Protein AF-C9YSK4-F1 (afdb_monomer_lite)

Secondary structure (DSSP, 8-state):
--B-S------TT-S-SEE--BBS-TTT-GGGSB-PEEP-PPPGGG---HHHHHHHHHHHHHHS-S---PPP--

Structure (mmCIF, N/CA/C/O backbone):
data_AF-C9YSK4-F1
#
_entry.id   AF-C9YSK4-F1
#
loop_
_atom_site.group_PDB
_atom_site.id
_atom_site.type_symbol
_atom_site.label_atom_id
_atom_site.label_alt_id
_atom_site.label_comp_id
_atom_site.label_asym_id
_atom_site.label_entity_id
_atom_site.label_seq_id
_atom_site.pdbx_PDB_ins_code
_atom_site.Cartn_x
_atom_site.Cartn_y
_atom_site.Cartn_z
_atom_site.occupancy
_atom_site.B_iso_or_equiv
_atom_site.auth_seq_id
_atom_site.auth_comp_id
_atom_site.auth_asym_id
_atom_site.auth_atom_id
_atom_site.pdbx_PDB_model_num
ATOM 1 N N . THR A 1 1 ? 21.448 3.087 -4.078 1.00 78.50 1 THR A N 1
ATOM 2 C CA . THR A 1 1 ? 20.102 2.478 -3.954 1.00 78.50 1 THR A CA 1
ATOM 3 C C . THR A 1 1 ? 19.934 1.530 -5.131 1.00 78.50 1 THR A C 1
ATOM 5 O O . THR A 1 1 ? 20.459 1.882 -6.176 1.00 78.50 1 THR A O 1
ATOM 8 N N . HIS A 1 2 ? 19.281 0.370 -4.977 1.00 88.06 2 HIS A N 1
ATOM 9 C CA . HIS A 1 2 ? 19.074 -0.625 -6.059 1.00 88.06 2 HIS A CA 1
ATOM 10 C C . HIS A 1 2 ? 17.650 -0.596 -6.638 1.00 88.06 2 HIS A C 1
ATOM 12 O O . HIS A 1 2 ? 17.064 -1.599 -7.044 1.00 88.06 2 HIS A O 1
ATOM 18 N N . TRP A 1 3 ? 17.061 0.596 -6.622 1.00 89.44 3 TRP A N 1
ATOM 19 C CA . TRP A 1 3 ? 15.724 0.857 -7.127 1.00 89.44 3 TRP A CA 1
ATOM 20 C C . TRP A 1 3 ? 15.832 1.914 -8.215 1.00 89.44 3 TRP A C 1
ATOM 22 O O . TRP A 1 3 ? 16.482 2.945 -8.019 1.00 89.44 3 TRP A O 1
ATOM 32 N N . LYS A 1 4 ? 15.175 1.681 -9.351 1.00 88.81 4 LYS A N 1
ATOM 33 C CA . LYS A 1 4 ? 15.046 2.696 -10.397 1.00 88.81 4 LYS A CA 1
ATOM 34 C C . LYS A 1 4 ? 14.272 3.899 -9.861 1.00 88.81 4 LYS A C 1
ATOM 36 O O . LYS A 1 4 ? 13.479 3.794 -8.919 1.00 88.81 4 LYS A O 1
ATOM 41 N N . HIS A 1 5 ? 14.503 5.057 -10.475 1.00 85.94 5 HIS A N 1
ATOM 42 C CA . HIS A 1 5 ? 13.769 6.259 -10.118 1.00 85.94 5 HIS A CA 1
ATOM 43 C C . HIS A 1 5 ? 12.282 6.103 -10.449 1.00 85.94 5 HIS A C 1
ATOM 45 O O . HIS A 1 5 ? 11.906 5.983 -11.613 1.00 85.94 5 HIS A O 1
ATOM 51 N N . GLY A 1 6 ? 11.454 6.180 -9.407 1.00 75.25 6 GLY A N 1
ATOM 52 C CA . GLY A 1 6 ? 10.009 6.325 -9.518 1.00 75.25 6 GLY A CA 1
ATOM 53 C C . GLY A 1 6 ? 9.310 5.217 -10.306 1.00 75.25 6 GLY A C 1
ATOM 54 O O . GLY A 1 6 ? 9.781 4.085 -10.409 1.00 75.25 6 GLY A O 1
ATOM 55 N N . GLY A 1 7 ? 8.128 5.567 -10.801 1.00 78.31 7 GLY A N 1
ATOM 56 C CA . GLY A 1 7 ? 7.235 4.681 -11.526 1.00 78.31 7 GLY A CA 1
ATOM 57 C C . GLY A 1 7 ? 5.783 5.017 -11.214 1.00 78.31 7 GLY A C 1
ATOM 58 O O . GLY A 1 7 ? 5.388 5.060 -10.047 1.00 78.31 7 GLY A O 1
ATOM 59 N N . ILE A 1 8 ? 5.008 5.317 -12.254 1.00 80.06 8 ILE A N 1
ATOM 60 C CA . ILE A 1 8 ? 3.615 5.740 -12.115 1.00 80.06 8 ILE A CA 1
ATOM 61 C C . ILE A 1 8 ? 2.737 4.503 -12.246 1.00 80.06 8 ILE A C 1
ATOM 63 O O . ILE A 1 8 ? 2.638 3.905 -13.313 1.00 80.06 8 ILE A O 1
ATOM 67 N N . VAL A 1 9 ? 2.113 4.128 -11.137 1.00 84.94 9 VAL A N 1
ATOM 68 C CA . VAL A 1 9 ? 1.117 3.060 -11.047 1.00 84.94 9 VAL A CA 1
ATOM 69 C C . VAL A 1 9 ? -0.009 3.543 -10.141 1.00 84.94 9 VAL A C 1
ATOM 71 O O . VAL A 1 9 ? 0.217 4.353 -9.242 1.00 84.94 9 VAL A O 1
ATOM 74 N N . GLY A 1 10 ? -1.225 3.068 -10.377 1.00 88.06 10 GLY A N 1
ATOM 75 C CA . GLY A 1 10 ? -2.406 3.507 -9.646 1.00 88.06 10 GLY A CA 1
ATOM 76 C C . GLY A 1 10 ? -3.594 2.592 -9.898 1.00 88.06 10 GLY A C 1
ATOM 77 O O . GLY A 1 10 ? -3.477 1.574 -10.578 1.00 88.06 10 GLY A O 1
ATOM 78 N N . VAL A 1 11 ? -4.738 2.968 -9.339 1.00 87.12 11 VAL A N 1
ATOM 79 C CA . VAL A 1 11 ? -6.022 2.298 -9.565 1.00 87.12 11 VAL A CA 1
ATOM 80 C C . VAL A 1 11 ? -6.932 3.229 -10.362 1.00 87.12 11 VAL A C 1
ATOM 82 O O . VAL A 1 11 ? -6.868 4.448 -10.198 1.00 87.12 11 VAL A O 1
ATOM 85 N N . PHE A 1 12 ? -7.772 2.676 -11.240 1.00 87.56 12 PHE A N 1
ATOM 86 C CA . PHE A 1 12 ? -8.700 3.483 -12.036 1.00 87.56 12 PHE A CA 1
ATOM 87 C C . PHE A 1 12 ? -9.565 4.376 -11.135 1.00 87.56 12 PHE A C 1
ATOM 89 O O . PHE A 1 12 ? -10.079 3.929 -10.112 1.00 87.56 12 PHE A O 1
ATOM 96 N N . GLY A 1 13 ? -9.697 5.651 -11.511 1.00 90.81 13 GLY A N 1
ATOM 97 C CA . GLY A 1 13 ? -10.440 6.654 -10.743 1.00 90.81 13 GLY A CA 1
ATOM 98 C C . GLY A 1 13 ? -9.638 7.386 -9.658 1.00 90.81 13 GLY A C 1
ATOM 99 O O . GLY A 1 13 ? -10.141 8.371 -9.127 1.00 90.81 13 GLY A O 1
ATOM 100 N N . TYR A 1 14 ? -8.393 6.985 -9.361 1.00 88.50 14 TYR A N 1
ATOM 101 C CA . TYR A 1 14 ? -7.539 7.658 -8.373 1.00 88.50 14 TYR A CA 1
ATOM 102 C C . TYR A 1 14 ? -6.168 8.026 -8.953 1.00 88.50 14 TYR A C 1
ATOM 104 O O . TYR A 1 14 ? -5.458 7.189 -9.504 1.00 88.50 14 TYR A O 1
ATOM 112 N N . GLY A 1 15 ? -5.756 9.285 -8.772 1.00 88.31 15 GLY A N 1
ATOM 113 C CA . GLY A 1 15 ? -4.455 9.798 -9.230 1.00 88.31 15 GLY A CA 1
ATOM 114 C C . GLY A 1 15 ? -3.274 9.515 -8.291 1.00 88.31 15 GLY A C 1
ATOM 115 O O . GLY A 1 15 ? -2.180 10.024 -8.516 1.00 88.31 15 GLY A O 1
ATOM 116 N N . GLY A 1 16 ? -3.476 8.753 -7.213 1.00 87.69 16 GLY A N 1
ATOM 117 C CA . GLY A 1 16 ? -2.451 8.491 -6.204 1.00 87.69 16 GLY A CA 1
ATOM 118 C C . GLY A 1 16 ? -2.845 7.377 -5.236 1.00 87.69 16 GLY A C 1
ATOM 119 O O . GLY A 1 16 ? -3.925 6.805 -5.336 1.00 87.69 16 GLY A O 1
ATOM 120 N N . GLY A 1 17 ? -1.952 7.061 -4.295 1.00 86.94 17 GLY A N 1
ATOM 121 C CA . GLY A 1 17 ? -2.151 5.992 -3.304 1.00 86.94 17 GLY A CA 1
ATOM 122 C C . GLY A 1 17 ? -1.322 4.733 -3.563 1.00 86.94 17 GLY A C 1
ATOM 123 O O . GLY A 1 17 ? -1.131 3.944 -2.643 1.00 86.94 17 GLY A O 1
ATOM 124 N N . VAL A 1 18 ? -0.737 4.585 -4.755 1.00 90.69 18 VAL A N 1
ATOM 125 C CA . VAL A 1 18 ? 0.255 3.544 -5.059 1.00 90.69 18 VAL A CA 1
ATOM 126 C C . VAL A 1 18 ? 1.568 4.208 -5.464 1.00 90.69 18 VAL A C 1
ATOM 128 O O . VAL A 1 18 ? 1.589 5.136 -6.267 1.00 90.69 18 VAL A O 1
ATOM 131 N N . ILE A 1 19 ? 2.673 3.761 -4.876 1.00 89.75 19 ILE A N 1
ATOM 132 C CA . ILE A 1 19 ? 4.022 4.229 -5.190 1.00 89.75 19 ILE A CA 1
ATOM 133 C C . ILE A 1 19 ? 4.720 3.132 -5.983 1.00 89.75 19 ILE A C 1
ATOM 135 O O . ILE A 1 19 ? 5.044 2.076 -5.434 1.00 89.75 19 ILE A O 1
ATOM 139 N N . GLY A 1 20 ? 4.991 3.396 -7.260 1.00 89.25 20 GLY A N 1
ATOM 140 C CA . GLY A 1 20 ? 5.795 2.508 -8.085 1.00 89.25 20 GLY A CA 1
ATOM 141 C C . GLY A 1 20 ? 7.254 2.489 -7.633 1.00 89.25 20 GLY A C 1
ATOM 142 O O . GLY A 1 20 ? 7.882 3.525 -7.379 1.00 89.25 20 GLY A O 1
ATOM 143 N N . ARG A 1 21 ? 7.790 1.277 -7.528 1.00 90.50 21 ARG A N 1
ATOM 144 C CA . ARG A 1 21 ? 9.212 0.980 -7.359 1.00 90.50 21 ARG A CA 1
ATOM 145 C C . ARG A 1 21 ? 9.536 -0.248 -8.190 1.00 90.50 21 ARG A C 1
ATOM 147 O O . ARG A 1 21 ? 8.753 -1.201 -8.211 1.00 90.50 21 ARG A O 1
ATOM 154 N N . TYR A 1 22 ? 10.681 -0.181 -8.854 1.00 91.19 22 TYR A N 1
ATOM 155 C CA . TYR A 1 22 ? 11.165 -1.184 -9.792 1.00 91.19 22 TYR A CA 1
ATOM 156 C C . TYR A 1 22 ? 12.635 -1.469 -9.499 1.00 91.19 22 TYR A C 1
ATOM 158 O O . TYR A 1 22 ? 13.399 -0.527 -9.265 1.00 91.19 22 TYR A O 1
ATOM 166 N N . CYS A 1 23 ? 13.026 -2.741 -9.493 1.00 90.00 23 CYS A N 1
ATOM 167 C CA . CYS A 1 23 ? 14.420 -3.136 -9.279 1.00 90.00 23 CYS A CA 1
ATOM 168 C C . CYS A 1 23 ? 15.298 -2.682 -10.460 1.00 90.00 23 CYS A C 1
ATOM 170 O O . CYS A 1 23 ? 14.863 -2.700 -11.618 1.00 90.00 23 CYS A O 1
ATOM 172 N N . ASP A 1 24 ? 16.529 -2.246 -10.182 1.00 90.12 24 ASP A N 1
ATOM 173 C CA . ASP A 1 24 ? 17.513 -1.909 -11.221 1.00 90.12 24 ASP A CA 1
ATOM 174 C C . ASP A 1 24 ? 18.128 -3.152 -11.896 1.00 90.12 24 ASP A C 1
ATOM 176 O O . ASP A 1 24 ? 18.611 -3.042 -13.022 1.00 90.12 24 ASP A O 1
ATOM 180 N N . GLN A 1 25 ? 18.009 -4.328 -11.267 1.00 91.19 25 GLN A N 1
ATOM 181 C CA . GLN A 1 25 ? 18.545 -5.624 -11.705 1.00 91.19 25 GLN A CA 1
ATOM 182 C C . GLN A 1 25 ? 17.460 -6.728 -11.737 1.00 91.19 25 GLN A C 1
ATOM 184 O O . GLN A 1 25 ? 17.525 -7.702 -10.981 1.00 91.19 25 GLN A O 1
ATOM 189 N N . PRO A 1 26 ? 16.440 -6.612 -12.606 1.00 88.81 26 PRO A N 1
ATOM 190 C CA . PRO A 1 26 ? 15.299 -7.531 -12.618 1.00 88.81 26 PRO A CA 1
ATOM 191 C C . PRO A 1 26 ? 15.656 -8.973 -13.016 1.00 88.81 26 PRO A C 1
ATOM 193 O O . PRO A 1 26 ? 14.952 -9.890 -12.613 1.00 88.81 26 PRO A O 1
ATOM 196 N N . GLU A 1 27 ? 16.735 -9.192 -13.775 1.00 90.56 27 GLU A N 1
ATOM 197 C CA . GLU A 1 27 ? 17.178 -10.537 -14.180 1.00 90.56 27 GLU A CA 1
ATOM 198 C C . GLU A 1 27 ? 17.768 -11.331 -13.010 1.00 90.56 27 GLU A C 1
ATOM 200 O O . GLU A 1 27 ? 17.517 -12.525 -12.878 1.00 90.56 27 GLU A O 1
ATOM 205 N N . MET A 1 28 ? 18.514 -10.657 -12.128 1.00 90.31 28 MET A N 1
ATOM 206 C CA . MET A 1 28 ? 19.073 -11.273 -10.923 1.00 90.31 28 MET A CA 1
ATOM 207 C C . MET A 1 28 ? 18.024 -11.421 -9.817 1.00 90.31 28 MET A C 1
ATOM 209 O O . MET A 1 28 ? 18.063 -12.387 -9.059 1.00 90.31 28 MET A O 1
ATOM 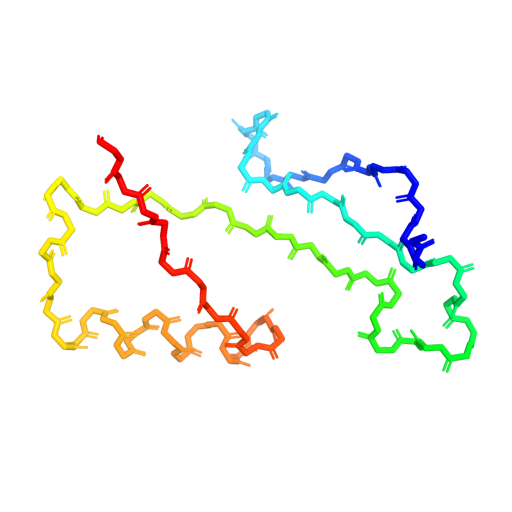213 N N . PHE A 1 29 ? 17.069 -10.488 -9.735 1.00 89.12 29 PHE A N 1
ATOM 214 C CA . PHE A 1 29 ? 16.044 -10.462 -8.689 1.00 89.12 29 PHE A CA 1
ATOM 215 C C . PHE A 1 29 ? 14.624 -10.344 -9.269 1.00 89.12 29 PHE A C 1
ATOM 217 O O . PHE A 1 29 ? 13.936 -9.340 -9.047 1.00 89.12 29 PHE A O 1
ATOM 224 N N . PRO A 1 30 ? 14.131 -11.379 -9.975 1.00 88.19 30 PRO A N 1
ATOM 225 C CA . PRO A 1 30 ? 12.837 -11.319 -10.655 1.00 88.19 30 PRO A CA 1
ATOM 226 C C . PRO A 1 30 ? 11.662 -11.151 -9.683 1.00 88.19 30 PRO A C 1
ATOM 228 O O . PRO A 1 30 ? 10.696 -10.459 -9.997 1.00 88.19 30 PRO A O 1
ATOM 231 N N . ALA A 1 31 ? 11.766 -11.702 -8.467 1.00 89.19 31 ALA A N 1
ATOM 232 C CA . ALA A 1 31 ? 10.724 -11.626 -7.439 1.00 89.19 31 ALA A CA 1
ATOM 233 C C . ALA A 1 31 ? 10.405 -10.192 -6.974 1.00 89.19 31 ALA A C 1
ATOM 235 O O . ALA A 1 31 ? 9.316 -9.936 -6.469 1.00 89.19 31 ALA A O 1
ATOM 236 N N . VAL A 1 32 ? 11.342 -9.253 -7.145 1.00 89.19 32 VAL A N 1
ATOM 237 C CA . VAL A 1 32 ? 11.181 -7.842 -6.754 1.00 89.19 32 VAL A CA 1
ATOM 238 C C . VAL A 1 32 ? 11.352 -6.889 -7.934 1.00 89.19 32 VAL A C 1
ATOM 240 O O . VAL A 1 32 ? 11.525 -5.684 -7.740 1.00 89.19 32 VAL A O 1
ATOM 243 N N . ALA A 1 33 ? 11.253 -7.397 -9.167 1.00 88.81 33 ALA A N 1
ATOM 244 C CA . ALA A 1 33 ? 11.247 -6.563 -10.367 1.00 88.81 33 ALA A CA 1
ATOM 245 C C . ALA A 1 33 ? 10.187 -5.446 -10.268 1.00 88.81 33 ALA A C 1
ATOM 247 O O . ALA A 1 33 ? 10.446 -4.309 -10.667 1.00 88.81 33 ALA A O 1
ATOM 248 N N . HIS A 1 34 ? 9.047 -5.755 -9.638 1.00 89.25 34 HIS A N 1
ATOM 249 C CA . HIS A 1 34 ? 7.990 -4.824 -9.254 1.00 89.25 34 HIS A CA 1
ATOM 250 C C . HIS A 1 34 ? 7.771 -4.897 -7.741 1.00 89.25 34 HIS A C 1
ATOM 252 O O . HIS A 1 34 ? 7.417 -5.950 -7.218 1.00 89.25 34 HIS A O 1
ATOM 258 N N . PHE A 1 35 ? 7.952 -3.783 -7.028 1.00 91.00 35 PHE A N 1
ATOM 259 C CA . PHE A 1 35 ? 7.825 -3.762 -5.567 1.00 91.00 35 PHE A CA 1
ATOM 260 C C . PHE A 1 35 ? 7.060 -2.531 -5.076 1.00 91.00 35 PHE A C 1
ATOM 262 O O . PHE A 1 35 ? 7.599 -1.619 -4.457 1.00 91.00 35 PHE A O 1
ATOM 269 N N . HIS A 1 36 ? 5.786 -2.453 -5.438 1.00 91.94 36 HIS A N 1
ATOM 270 C CA . HIS A 1 36 ? 4.976 -1.258 -5.220 1.00 91.94 36 HIS A CA 1
ATOM 271 C C . HIS A 1 36 ? 4.521 -1.127 -3.762 1.00 91.94 36 HIS A C 1
ATOM 273 O O . HIS A 1 36 ? 4.182 -2.113 -3.112 1.00 91.94 36 HIS A O 1
ATOM 279 N N . THR A 1 37 ? 4.460 0.104 -3.252 1.00 90.69 37 THR A N 1
ATOM 280 C CA . THR A 1 37 ? 3.879 0.392 -1.930 1.00 90.69 37 THR A CA 1
ATOM 281 C C . THR A 1 37 ? 2.468 0.937 -2.094 1.00 90.69 37 THR A C 1
ATOM 283 O O . THR A 1 37 ? 2.271 1.919 -2.807 1.00 90.69 37 THR A O 1
ATOM 286 N N . ILE A 1 38 ? 1.496 0.348 -1.399 1.00 90.31 38 ILE A N 1
ATOM 287 C CA . ILE A 1 38 ? 0.109 0.824 -1.367 1.00 90.31 38 ILE A CA 1
ATOM 288 C C . ILE A 1 38 ? -0.119 1.582 -0.057 1.00 90.31 38 ILE A C 1
ATOM 290 O O . ILE A 1 38 ? 0.222 1.092 1.018 1.00 90.31 38 ILE A O 1
ATOM 294 N N . ARG A 1 39 ? -0.694 2.782 -0.137 1.00 90.94 39 ARG A N 1
ATOM 295 C CA . ARG A 1 39 ? -1.105 3.576 1.024 1.00 90.94 39 ARG A CA 1
ATOM 296 C C . ARG A 1 39 ? -2.567 3.285 1.338 1.00 90.94 39 ARG A C 1
ATOM 298 O O . ARG A 1 39 ? -3.442 3.570 0.526 1.00 90.94 39 ARG A O 1
ATOM 305 N N . ILE A 1 40 ? -2.812 2.734 2.521 1.00 89.06 40 ILE A N 1
ATOM 306 C CA . ILE A 1 40 ? -4.147 2.409 3.030 1.00 89.06 40 ILE A CA 1
ATOM 307 C C . ILE A 1 40 ? -4.508 3.445 4.092 1.00 89.06 40 ILE A C 1
ATOM 309 O O . ILE A 1 40 ? -3.672 3.786 4.927 1.00 89.06 40 ILE A O 1
ATOM 313 N N . ASN A 1 41 ? -5.734 3.963 4.040 1.00 90.75 41 ASN A N 1
ATOM 314 C CA . ASN A 1 41 ? -6.195 4.974 4.984 1.00 90.75 41 ASN A CA 1
ATOM 315 C C . ASN A 1 41 ? -6.356 4.373 6.390 1.00 90.75 41 ASN A C 1
ATOM 317 O O . ASN A 1 41 ? -7.149 3.450 6.577 1.00 90.75 41 ASN A O 1
ATOM 321 N N . 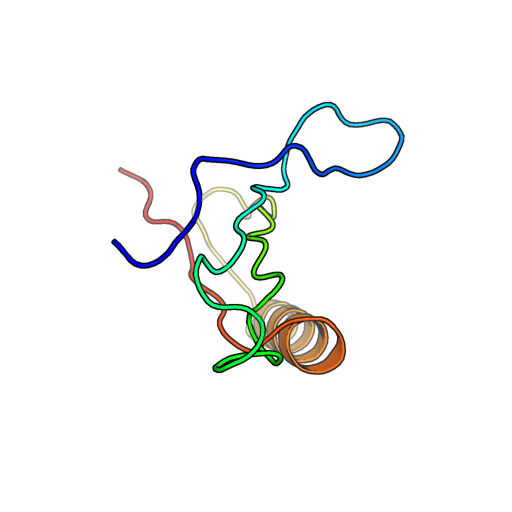GLN A 1 42 ? -5.609 4.887 7.365 1.00 90.81 42 GLN A N 1
ATOM 322 C CA . GLN A 1 42 ? -5.693 4.462 8.762 1.00 90.81 42 GLN A CA 1
ATOM 323 C C . GLN A 1 42 ? -6.912 5.067 9.485 1.00 90.81 42 GLN A C 1
ATOM 325 O O . GLN A 1 42 ? -7.329 6.180 9.155 1.00 90.81 42 GLN A O 1
ATOM 330 N N . PRO A 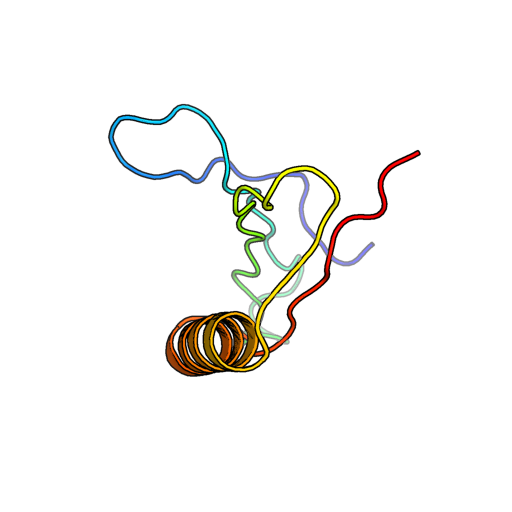1 43 ? -7.449 4.404 10.525 1.00 90.12 43 PRO A N 1
ATOM 331 C CA . PRO A 1 43 ? -8.439 5.006 11.406 1.00 90.12 43 PRO A CA 1
AT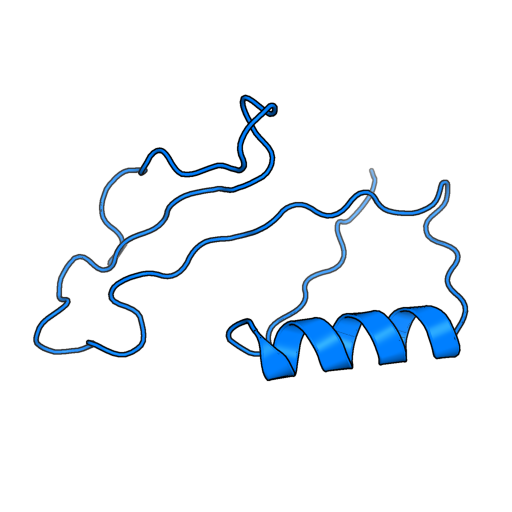OM 332 C C . PRO A 1 43 ? -7.855 6.209 12.158 1.00 90.12 43 PRO A C 1
ATOM 334 O O . PRO A 1 43 ? -6.658 6.265 12.470 1.00 90.12 43 PRO A O 1
ATOM 337 N N . SER A 1 44 ? -8.722 7.169 12.486 1.00 88.88 44 SER A N 1
ATOM 338 C CA . SER A 1 44 ? -8.346 8.325 13.304 1.00 88.88 44 SER A CA 1
ATOM 339 C C . SER A 1 44 ? -7.803 7.863 14.660 1.00 88.88 44 SER A C 1
ATOM 341 O O . SER A 1 44 ? -8.361 6.968 15.293 1.00 88.88 44 SER A O 1
ATOM 343 N N . GLY A 1 45 ? -6.669 8.420 15.085 1.00 88.06 45 GLY A N 1
ATOM 344 C CA . GLY A 1 45 ? -5.998 8.025 16.328 1.00 88.06 45 GLY A CA 1
ATOM 345 C C . GLY A 1 45 ? -5.329 6.642 16.311 1.00 88.06 45 GLY A C 1
ATOM 346 O O . GLY A 1 45 ? -4.685 6.294 17.293 1.00 88.06 45 GLY A O 1
ATOM 347 N N . LYS A 1 46 ? -5.411 5.878 15.207 1.00 87.38 46 LYS A N 1
ATOM 348 C CA . LYS A 1 46 ? -4.789 4.544 15.042 1.00 87.38 46 LYS A CA 1
ATOM 349 C C . LYS A 1 46 ? -5.191 3.504 16.078 1.00 87.38 46 LYS A C 1
ATOM 351 O O . LYS A 1 46 ? -4.399 2.636 16.442 1.00 87.38 46 LYS A O 1
ATOM 356 N N . TYR A 1 47 ? -6.435 3.572 16.517 1.00 89.38 47 TYR A N 1
ATOM 357 C CA . TYR A 1 47 ? -7.032 2.494 17.283 1.00 89.38 47 TYR A CA 1
ATOM 358 C C . TYR A 1 47 ? -7.528 1.423 16.317 1.00 89.38 47 TYR A C 1
ATOM 360 O O . TYR A 1 47 ? -8.270 1.719 15.381 1.00 89.38 47 TYR A O 1
ATOM 368 N N . TYR A 1 48 ? -7.090 0.188 16.540 1.00 91.44 48 TYR A N 1
ATOM 369 C CA . TYR A 1 48 ? -7.447 -0.967 15.727 1.00 91.44 48 TYR A CA 1
ATOM 370 C C . TYR A 1 48 ? -8.035 -2.059 16.612 1.00 91.44 48 TYR A C 1
ATOM 372 O O . TYR A 1 48 ? -7.635 -2.211 17.767 1.00 91.44 48 TYR A O 1
ATOM 380 N N . THR A 1 49 ? -8.940 -2.854 16.051 1.00 93.56 49 THR A N 1
ATOM 381 C CA . THR A 1 49 ? -9.274 -4.168 16.603 1.00 93.56 49 THR A CA 1
ATOM 382 C C . THR A 1 49 ? -8.271 -5.196 16.080 1.00 93.56 49 THR A C 1
ATOM 384 O O . THR A 1 49 ? -7.707 -5.029 14.994 1.00 93.56 49 THR A O 1
ATOM 387 N N . THR A 1 50 ? -8.034 -6.264 16.842 1.00 93.31 50 THR A N 1
ATOM 388 C CA . THR A 1 50 ? -7.170 -7.371 16.399 1.00 93.31 50 THR A CA 1
ATOM 389 C C . THR A 1 50 ? -7.706 -8.005 15.119 1.00 93.31 50 THR A C 1
ATOM 391 O O . THR A 1 50 ? -6.950 -8.180 14.170 1.00 93.31 50 THR A O 1
ATOM 394 N N . GLU A 1 51 ? -9.024 -8.209 15.043 1.00 93.81 51 GLU A N 1
ATOM 395 C CA . GLU A 1 51 ? -9.712 -8.729 13.858 1.00 93.81 51 GLU A CA 1
ATOM 396 C C . GLU A 1 51 ? -9.408 -7.901 12.598 1.00 93.81 51 GLU A C 1
ATOM 398 O O . GLU A 1 51 ? -9.094 -8.453 11.545 1.00 93.81 51 GLU A O 1
ATOM 403 N N . TYR A 1 52 ? -9.442 -6.567 12.693 1.00 92.19 52 TYR A N 1
ATOM 404 C CA . TYR A 1 52 ? -9.146 -5.706 11.547 1.00 92.19 52 TYR A CA 1
ATOM 405 C C . TYR A 1 52 ? -7.693 -5.858 11.073 1.00 92.19 52 TYR A C 1
ATOM 407 O O . TYR A 1 52 ? -7.430 -5.909 9.869 1.00 92.19 52 TYR A O 1
ATOM 415 N N . LEU A 1 53 ? -6.739 -5.945 12.005 1.00 91.50 53 LEU A N 1
ATOM 416 C CA . LEU A 1 53 ? -5.328 -6.136 11.662 1.00 91.50 53 LEU A CA 1
ATOM 417 C C . LEU A 1 53 ? -5.079 -7.511 11.038 1.00 91.50 53 LEU A C 1
ATOM 419 O O . LEU A 1 53 ? -4.337 -7.604 10.064 1.00 91.50 53 LEU A O 1
ATOM 423 N N . GLU A 1 54 ? -5.718 -8.561 11.546 1.00 93.06 54 GLU A N 1
ATOM 424 C CA . GLU A 1 54 ? -5.634 -9.914 10.985 1.00 93.06 54 GLU A CA 1
ATOM 425 C C . GLU A 1 54 ? -6.172 -9.965 9.555 1.00 93.06 54 GLU A C 1
A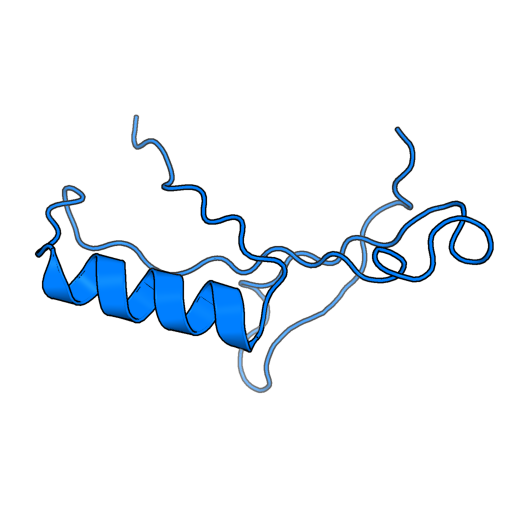TOM 427 O O . GLU A 1 54 ? -5.509 -10.487 8.653 1.00 93.06 54 GLU A O 1
ATOM 432 N N . GLN A 1 55 ? -7.328 -9.344 9.313 1.00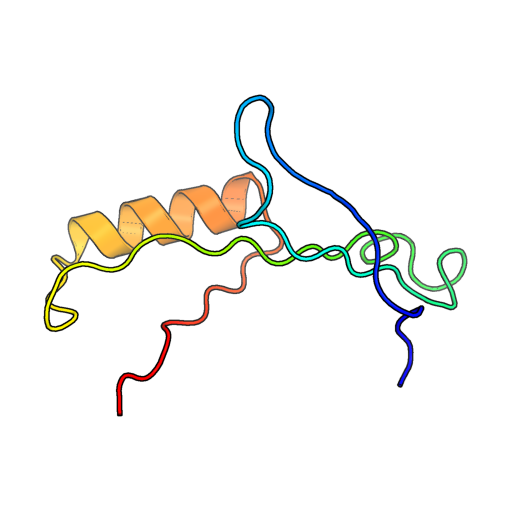 92.31 55 GLN A N 1
ATOM 433 C CA . GLN A 1 55 ? -7.882 -9.220 7.966 1.00 92.31 55 GLN A CA 1
ATOM 434 C C . GLN A 1 55 ? -6.912 -8.482 7.035 1.00 92.31 55 GLN A C 1
ATOM 436 O O . GLN A 1 55 ? -6.667 -8.932 5.912 1.00 92.31 55 GLN A O 1
ATOM 441 N N . LEU A 1 56 ? -6.306 -7.391 7.506 1.00 90.50 56 LEU A N 1
ATOM 442 C CA . LEU A 1 56 ? -5.348 -6.620 6.721 1.00 90.50 56 LEU A CA 1
ATOM 443 C C . LEU A 1 56 ? -4.077 -7.420 6.396 1.00 90.50 56 LEU A C 1
ATOM 445 O O . LEU A 1 56 ? -3.651 -7.444 5.240 1.00 90.50 56 LEU A O 1
ATOM 449 N N . MET A 1 57 ? -3.505 -8.116 7.379 1.00 91.12 57 MET A N 1
ATOM 450 C CA . MET A 1 57 ? -2.325 -8.967 7.192 1.00 91.12 57 MET A CA 1
ATOM 451 C C . MET A 1 57 ? -2.613 -10.115 6.221 1.00 91.12 57 MET A C 1
ATOM 453 O O . MET A 1 57 ? -1.848 -10.317 5.279 1.00 91.12 57 MET A O 1
ATOM 457 N N . SER A 1 58 ? -3.758 -10.791 6.368 1.00 91.31 58 SER A N 1
ATOM 458 C CA . SER A 1 58 ? -4.164 -11.876 5.462 1.00 91.31 58 SER A CA 1
ATOM 459 C C . SER A 1 58 ? -4.297 -11.405 4.007 1.00 91.31 58 SER A C 1
ATOM 461 O O . SER A 1 58 ? -3.956 -12.123 3.063 1.00 91.31 58 SER A O 1
ATOM 463 N N . LEU A 1 59 ? -4.748 -10.163 3.796 1.00 90.25 59 LEU A N 1
ATOM 464 C CA . LEU A 1 59 ? -4.819 -9.560 2.471 1.00 90.25 59 LEU A CA 1
ATOM 465 C C . LEU A 1 59 ? -3.421 -9.244 1.921 1.00 90.25 59 LEU A C 1
ATOM 467 O O . LEU A 1 59 ? -3.158 -9.532 0.749 1.00 90.25 59 LEU A O 1
ATOM 471 N N . CYS A 1 60 ? -2.545 -8.667 2.750 1.00 88.00 60 CYS A N 1
ATOM 472 C CA . CYS A 1 60 ? -1.158 -8.358 2.397 1.00 88.00 60 CYS A CA 1
ATOM 473 C C . CYS A 1 60 ? -0.350 -9.613 2.051 1.00 88.00 60 CYS A C 1
ATOM 475 O O . CYS A 1 60 ? 0.456 -9.567 1.126 1.00 88.00 60 CYS A O 1
ATOM 477 N N . GLU A 1 61 ? -0.585 -10.725 2.737 1.00 88.31 61 GLU A N 1
ATOM 478 C CA . GLU A 1 61 ? 0.088 -11.997 2.471 1.00 88.31 61 GLU A CA 1
ATOM 479 C C . GLU A 1 61 ? -0.428 -12.664 1.194 1.00 88.31 61 GLU A C 1
ATOM 481 O O . GLU A 1 61 ? 0.347 -13.170 0.388 1.00 88.31 61 GLU A O 1
ATOM 486 N N . ARG A 1 62 ? -1.738 -12.591 0.939 1.00 89.56 62 ARG A N 1
ATOM 487 C CA . ARG A 1 62 ? -2.331 -13.195 -0.260 1.00 89.56 62 ARG A CA 1
ATOM 488 C C . ARG A 1 62 ? -1.992 -12.454 -1.556 1.00 89.56 62 ARG A C 1
ATOM 490 O O . ARG A 1 62 ? -1.964 -13.074 -2.616 1.00 89.56 62 ARG A O 1
ATOM 497 N N . ARG A 1 63 ? -1.874 -11.123 -1.513 1.00 88.56 63 ARG A N 1
ATOM 498 C CA . ARG A 1 63 ? -1.769 -10.280 -2.727 1.00 88.56 63 ARG A CA 1
ATOM 499 C C . ARG A 1 63 ? -0.534 -9.388 -2.782 1.00 88.56 63 ARG A C 1
ATOM 501 O O . ARG A 1 63 ? -0.304 -8.757 -3.810 1.00 88.56 63 ARG A O 1
ATOM 508 N N . GLY A 1 64 ? 0.209 -9.286 -1.692 1.00 84.19 64 GLY A N 1
ATOM 509 C CA . GLY A 1 64 ? 1.425 -8.493 -1.597 1.00 84.19 64 GLY A CA 1
ATOM 510 C C . GLY A 1 64 ? 2.629 -9.370 -1.287 1.00 84.19 64 GLY A C 1
ATOM 511 O O . GLY A 1 64 ? 2.614 -10.579 -1.486 1.00 84.19 64 GLY A O 1
ATOM 512 N N . SER A 1 65 ? 3.688 -8.737 -0.798 1.00 82.94 65 SER A N 1
ATOM 513 C CA . SER A 1 65 ? 4.929 -9.413 -0.423 1.00 82.94 65 SER A CA 1
ATOM 514 C C . SER A 1 65 ? 4.956 -9.889 1.034 1.00 82.94 65 SER A C 1
ATOM 516 O O . SER A 1 65 ? 5.950 -10.485 1.435 1.00 82.94 65 SER A O 1
ATOM 518 N N . GLY A 1 66 ? 3.911 -9.603 1.828 1.00 82.25 66 GLY A N 1
ATOM 519 C CA . GLY A 1 66 ? 3.839 -9.891 3.269 1.00 82.25 66 GLY A CA 1
ATOM 520 C C . GLY A 1 66 ? 4.103 -8.692 4.202 1.00 82.25 66 GLY A C 1
ATOM 521 O O . GLY A 1 66 ? 3.340 -8.508 5.149 1.00 82.25 66 GLY A O 1
ATOM 522 N N . PRO A 1 67 ? 5.108 -7.823 3.964 1.00 81.69 67 PRO A N 1
ATOM 523 C CA . PRO A 1 67 ? 5.354 -6.662 4.810 1.00 81.69 67 PRO A CA 1
ATOM 524 C C . PRO A 1 67 ? 4.181 -5.678 4.868 1.00 81.69 67 PRO A C 1
ATOM 526 O O . PRO A 1 67 ? 3.744 -5.135 3.851 1.00 81.69 67 PRO A O 1
ATOM 529 N N . TYR A 1 68 ? 3.750 -5.373 6.090 1.00 83.50 68 TYR A N 1
ATOM 530 C CA . TYR A 1 68 ? 2.862 -4.261 6.413 1.00 83.50 68 TYR A CA 1
ATOM 531 C C . TYR A 1 68 ? 3.579 -3.303 7.368 1.00 83.50 68 TYR A C 1
ATOM 533 O O . TYR A 1 68 ? 4.151 -3.725 8.372 1.00 83.50 68 TYR A O 1
ATOM 541 N N . GLN A 1 69 ? 3.546 -2.003 7.063 1.00 80.69 69 GLN A N 1
ATOM 542 C CA . GLN A 1 69 ? 4.147 -0.970 7.904 1.00 80.69 69 GLN A CA 1
ATOM 543 C C . GLN A 1 69 ? 3.080 0.044 8.343 1.00 80.69 69 GLN A C 1
ATOM 545 O O . GLN A 1 69 ? 2.583 0.798 7.502 1.00 80.69 69 GLN A O 1
ATOM 550 N N . PRO A 1 70 ? 2.751 0.131 9.646 1.00 78.12 70 PRO A N 1
ATOM 551 C CA . PRO A 1 70 ? 1.874 1.178 10.147 1.00 78.12 70 PRO A CA 1
ATOM 552 C C . PRO A 1 70 ? 2.591 2.534 10.108 1.00 78.12 70 PRO A C 1
ATOM 554 O O . PRO A 1 70 ? 3.742 2.676 10.531 1.00 78.12 70 PRO A O 1
ATOM 557 N N . ALA A 1 71 ? 1.904 3.561 9.611 1.00 69.31 71 ALA A N 1
ATOM 558 C CA . ALA A 1 71 ? 2.440 4.917 9.598 1.00 69.31 71 ALA A CA 1
ATOM 559 C C . ALA A 1 71 ? 2.555 5.473 11.030 1.00 69.31 71 ALA A C 1
ATOM 561 O O . ALA A 1 71 ? 1.648 5.301 11.850 1.00 69.31 71 ALA A O 1
ATOM 562 N N . ARG A 1 72 ? 3.631 6.205 11.345 1.00 53.16 72 ARG A N 1
ATOM 563 C CA . ARG A 1 72 ? 3.689 7.055 12.550 1.00 53.16 72 ARG A CA 1
ATOM 564 C C . ARG A 1 72 ? 2.951 8.370 12.281 1.00 53.16 72 ARG A C 1
ATOM 566 O O . ARG A 1 72 ? 2.941 8.859 11.162 1.00 53.16 72 ARG A O 1
ATOM 573 N N . CYS A 1 73 ? 2.268 8.886 13.297 1.00 48.62 73 CYS A N 1
ATOM 574 C CA . CYS A 1 73 ? 1.592 10.181 13.285 1.00 48.62 73 CYS A CA 1
ATOM 575 C C . CYS A 1 73 ? 2.459 10.978 14.229 1.00 48.62 73 CYS A C 1
ATOM 577 O O . CYS A 1 73 ? 2.708 10.508 15.341 1.00 48.62 73 CYS A O 1
ATOM 579 N N . HIS A 1 74 ? 2.978 12.081 13.721 1.00 45.25 74 HIS A N 1
ATOM 580 C CA . HIS A 1 74 ? 3.490 13.138 14.565 1.00 45.25 74 HIS A CA 1
ATOM 581 C C . HIS A 1 74 ? 2.308 13.937 15.100 1.00 45.25 74 HIS A C 1
ATOM 583 O O . HIS A 1 74 ? 1.297 14.021 14.361 1.00 45.25 74 HIS A O 1
#

pLDDT: mean 86.46, std 8.88, range [45.25, 93.81]

Radius of gyration: 14.56 Å; chains: 1; bounding box: 30×26×32 Å

Sequence (74 aa):
THWKHGGIVGVFGYGGGVIGRYCDQPEMFPAVAHFHTIRINQPSGKYYTTEYLEQLMSLCERRGSGPYQPARCH

Foldseek 3Di:
DQWPPWDQDDDPPDRDQKTWIAGNCCVVPVVVRTAIDGHDDADVVNDDDPVVVVVVQVCCVVPHPRDDDDDDDD